Protein AF-A0A956JL01-F1 (afdb_monomer)

pLDDT: mean 85.84, std 12.38, range [35.41, 97.06]

Mean predicted aligned error: 5.12 Å

Radius of gyration: 12.65 Å; Cα contacts (8 Å, |Δi|>4): 184; chains: 1; bounding box: 35×26×33 Å

Nearest PDB structures (foldseek):
  5y4r-assembly1_D  TM=7.469E-01  e=5.386E-04  Pseudomonas aeruginosa PAO1
  4i86-assembly2_B  TM=7.605E-01  e=1.479E-03  Komagataeibacter xylinus
  1ywu-assembly1_A  TM=7.828E-01  e=2.387E-03  Pseudomonas aeruginosa PAO1
  9fnn-assembly1_A  TM=7.970E-01  e=3.853E-03  Escherichia coli
  6e4t-assembly1_A  TM=3.296E-01  e=1.025E+00  Rattus norvegicus

Sequence (96 aa):
MSTSLLANKLIDGVPHICEVNDLSRSGARLRRLGGPTRSEPWLELELMLPRRHDITRLAALVVYEDGDALGVRFVGMTEGQRAQLHRFTNERELGR

Secondary structure (DSSP, 8-state):
----EEEEEEETTEEEEEEEEEE-SSEEEEEE-SS-SSPPSEEEEEEE-TT---EEEEEEEEEEEETTEEEEEEES--HHHHHHHHHHHHHHHHT-

Solvent-accessible surface area (backbone atoms only — not comparable to full-atom values): 5501 Å² total; per-residue (Å²): 132,86,78,78,42,53,29,30,43,34,56,98,84,44,75,28,53,24,40,45,80,41,76,59,91,54,30,37,36,34,34,55,76,55,74,80,76,70,77,63,63,61,41,40,35,36,39,56,45,86,100,50,93,59,68,48,76,40,44,27,36,55,78,43,78,57,77,53,39,38,30,35,35,57,43,90,71,50,71,67,56,48,53,50,46,47,53,52,52,51,54,58,65,74,73,109

Foldseek 3Di:
DPDWWWKFWADVNDTFIWTFPADDLFWTKIFGPDDDQDDDQKIWMWGDQPPDPDTQIFIWGFPDHDGRITIITTDPDDPVSSVVSVVRVVVVVVVD

Structure (mmCIF, N/CA/C/O backbone):
data_AF-A0A956JL01-F1
#
_entry.id   AF-A0A956JL01-F1
#
loop_
_atom_site.group_PDB
_atom_site.id
_atom_site.type_symbol
_atom_site.label_atom_id
_atom_site.label_alt_id
_atom_site.label_comp_id
_atom_site.label_asym_id
_atom_site.label_entity_id
_atom_site.label_seq_id
_atom_site.pdbx_PDB_ins_code
_atom_site.Cartn_x
_atom_site.Cartn_y
_atom_site.Cartn_z
_atom_site.occupancy
_atom_site.B_iso_or_equiv
_atom_site.auth_seq_id
_atom_site.auth_comp_id
_atom_site.auth_asym_id
_atom_site.auth_atom_id
_atom_site.pdbx_PDB_model_num
ATOM 1 N N . MET A 1 1 ? -18.102 15.702 -2.820 1.00 35.41 1 MET A N 1
ATOM 2 C CA . MET A 1 1 ? -16.823 15.459 -3.523 1.00 35.41 1 MET A CA 1
ATOM 3 C C . MET A 1 1 ? -16.149 14.272 -2.857 1.00 35.41 1 MET A C 1
ATOM 5 O O . MET A 1 1 ? -15.890 14.338 -1.665 1.00 35.41 1 MET A O 1
ATOM 9 N N . SER A 1 2 ? -15.966 13.166 -3.577 1.00 44.69 2 SER A N 1
ATOM 10 C CA . SER A 1 2 ? -15.253 11.993 -3.058 1.00 44.69 2 SER A CA 1
ATOM 11 C C . SER A 1 2 ? -13.761 12.315 -3.046 1.00 44.69 2 SER A C 1
ATOM 13 O O . SER A 1 2 ? -13.155 12.376 -4.110 1.00 44.69 2 SER A O 1
ATOM 15 N N . THR A 1 3 ? -13.169 12.565 -1.879 1.00 56.69 3 THR A N 1
ATOM 16 C CA . THR A 1 3 ? -11.717 12.756 -1.778 1.00 56.69 3 THR A CA 1
ATOM 17 C C . THR A 1 3 ? -11.028 11.425 -2.070 1.00 56.69 3 THR A C 1
ATOM 19 O O . THR A 1 3 ? -11.144 10.473 -1.289 1.00 56.69 3 THR A O 1
ATOM 22 N N . SER A 1 4 ? -10.344 11.348 -3.210 1.00 71.56 4 SER A N 1
ATOM 23 C CA . SER A 1 4 ? -9.473 10.228 -3.551 1.00 71.56 4 SER A CA 1
ATOM 24 C C . SER A 1 4 ? -8.360 10.104 -2.513 1.00 71.56 4 SER A C 1
ATOM 26 O O . SER A 1 4 ? -7.720 11.090 -2.149 1.00 71.56 4 SER A O 1
ATOM 28 N N . LEU A 1 5 ? -8.160 8.895 -1.994 1.00 86.00 5 LEU A N 1
ATOM 29 C CA . LEU A 1 5 ? -7.085 8.604 -1.051 1.00 86.00 5 LEU A CA 1
ATOM 30 C C . LEU A 1 5 ? -5.795 8.381 -1.848 1.00 86.00 5 LEU A C 1
ATOM 32 O O . LEU A 1 5 ? -5.826 7.708 -2.874 1.00 86.00 5 LEU A O 1
ATOM 36 N N . LEU A 1 6 ? -4.676 8.933 -1.384 1.00 89.81 6 LEU A N 1
ATOM 37 C CA . LEU A 1 6 ? -3.368 8.733 -2.006 1.00 89.81 6 LEU A CA 1
ATOM 38 C C . LEU A 1 6 ? -2.524 7.766 -1.175 1.00 89.81 6 LEU A C 1
ATOM 40 O O . LEU A 1 6 ? -2.636 7.716 0.052 1.00 89.81 6 LEU A O 1
ATOM 44 N N . ALA A 1 7 ? -1.672 7.015 -1.862 1.00 92.31 7 ALA A N 1
ATOM 45 C CA . ALA A 1 7 ? -0.7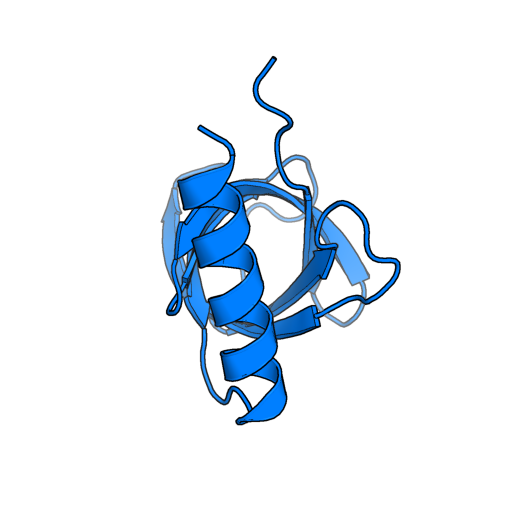01 6.111 -1.268 1.00 92.31 7 ALA A CA 1
ATOM 46 C C . ALA A 1 7 ? 0.638 6.227 -1.994 1.00 92.31 7 ALA A C 1
ATOM 48 O O . ALA A 1 7 ? 0.659 6.472 -3.201 1.00 92.31 7 ALA A O 1
ATOM 49 N N . ASN A 1 8 ? 1.743 5.974 -1.298 1.00 93.69 8 ASN A N 1
ATOM 50 C CA . ASN A 1 8 ? 3.020 5.728 -1.963 1.00 93.69 8 ASN A CA 1
ATOM 51 C C . ASN A 1 8 ? 3.244 4.223 -2.078 1.00 93.69 8 ASN A C 1
ATOM 53 O O . ASN A 1 8 ? 3.203 3.517 -1.075 1.00 93.69 8 ASN A O 1
ATOM 57 N N . LYS A 1 9 ? 3.522 3.742 -3.289 1.00 93.56 9 LYS A N 1
ATOM 58 C CA . LYS A 1 9 ? 4.177 2.453 -3.531 1.00 93.56 9 LYS A CA 1
ATOM 59 C C . LYS A 1 9 ? 5.682 2.679 -3.449 1.00 93.56 9 LYS A C 1
ATOM 61 O O . LYS A 1 9 ? 6.206 3.458 -4.239 1.00 93.56 9 LYS A O 1
ATOM 66 N N . LEU A 1 10 ? 6.368 2.006 -2.538 1.00 92.12 10 LEU A N 1
ATOM 67 C CA . LEU A 1 10 ? 7.823 2.065 -2.427 1.00 92.12 10 LEU A CA 1
ATOM 68 C C . LEU A 1 10 ? 8.447 0.963 -3.291 1.00 92.12 10 LEU A C 1
ATOM 70 O O . LEU A 1 10 ? 8.104 -0.210 -3.140 1.00 92.12 10 LEU A O 1
ATOM 74 N N . ILE A 1 11 ? 9.351 1.347 -4.189 1.00 87.56 11 ILE A N 1
ATOM 75 C CA . ILE A 1 11 ? 10.192 0.435 -4.977 1.00 87.56 11 ILE A CA 1
ATOM 76 C C . ILE A 1 11 ? 11.635 0.793 -4.656 1.00 87.56 11 ILE A C 1
ATOM 78 O O . ILE A 1 11 ? 12.025 1.938 -4.857 1.00 87.56 11 ILE A O 1
ATOM 82 N N . ASP A 1 12 ? 12.398 -0.146 -4.096 1.00 86.12 12 ASP A N 1
ATOM 83 C CA . ASP A 1 12 ? 13.780 0.089 -3.648 1.00 86.12 12 ASP A CA 1
ATOM 84 C C . ASP A 1 12 ? 13.923 1.337 -2.751 1.00 86.12 12 ASP A C 1
ATOM 86 O O . ASP A 1 12 ? 14.882 2.102 -2.834 1.00 86.12 12 ASP A O 1
ATOM 90 N N . GLY A 1 13 ? 12.916 1.580 -1.901 1.00 85.62 13 GLY A N 1
ATOM 91 C CA . GLY A 1 13 ? 12.844 2.748 -1.016 1.00 85.62 13 GLY A CA 1
ATOM 92 C C . GLY A 1 13 ? 12.410 4.056 -1.690 1.00 85.62 13 GLY A C 1
ATOM 93 O O . GLY A 1 13 ? 12.251 5.064 -1.002 1.00 85.62 13 GLY A O 1
ATOM 94 N N . VAL A 1 14 ? 12.172 4.061 -3.004 1.00 89.94 14 VAL A N 1
ATOM 95 C CA . VAL A 1 14 ? 11.713 5.232 -3.762 1.00 89.94 14 VAL A CA 1
ATOM 96 C C . VAL A 1 14 ? 10.179 5.270 -3.808 1.00 89.94 14 VAL A C 1
ATOM 98 O O . VAL A 1 14 ? 9.558 4.303 -4.261 1.00 89.94 14 VAL A O 1
ATOM 101 N N . PRO A 1 15 ? 9.529 6.360 -3.353 1.00 92.69 15 PRO A N 1
ATOM 102 C CA . PRO A 1 15 ? 8.075 6.462 -3.350 1.00 92.69 15 PRO A CA 1
ATOM 103 C C . PRO A 1 15 ? 7.518 6.811 -4.736 1.00 92.69 15 PRO A C 1
ATOM 105 O O . PRO A 1 15 ? 7.939 7.767 -5.386 1.00 92.69 15 PRO A O 1
ATOM 108 N N . HIS A 1 16 ? 6.488 6.075 -5.148 1.00 92.62 16 HIS A N 1
ATOM 109 C CA . HIS A 1 16 ? 5.707 6.317 -6.356 1.00 92.62 16 HIS A CA 1
ATOM 110 C C . HIS A 1 16 ? 4.229 6.486 -6.009 1.00 92.62 16 HIS A C 1
ATOM 112 O O . HIS A 1 16 ? 3.602 5.591 -5.434 1.00 92.62 16 HIS A O 1
ATOM 118 N N . ILE A 1 17 ? 3.659 7.634 -6.372 1.00 92.50 17 ILE A N 1
ATOM 119 C CA . ILE A 1 17 ? 2.294 7.995 -5.986 1.00 92.50 17 ILE A CA 1
ATOM 120 C C . ILE A 1 17 ? 1.272 7.124 -6.727 1.00 92.50 17 ILE A C 1
ATOM 122 O O . ILE A 1 17 ? 1.297 6.965 -7.951 1.00 92.50 17 ILE A O 1
ATOM 126 N N . CYS A 1 18 ? 0.327 6.608 -5.954 1.00 93.38 18 CYS A N 1
ATOM 127 C CA . CYS A 1 18 ? -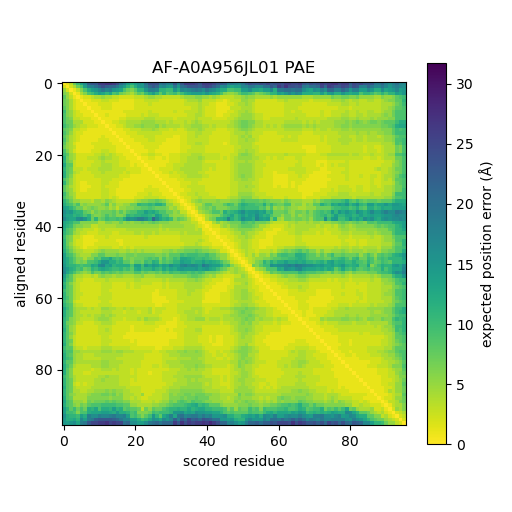0.840 5.875 -6.405 1.00 93.38 18 CYS A CA 1
ATOM 128 C C . CYS A 1 18 ? -2.112 6.510 -5.830 1.00 93.38 18 CYS A C 1
ATOM 130 O O . CYS A 1 18 ? -2.130 7.020 -4.710 1.00 93.38 18 CYS A O 1
ATOM 132 N N . GLU A 1 19 ? -3.198 6.427 -6.584 1.00 93.12 19 GLU A N 1
ATOM 133 C CA . GLU A 1 19 ? -4.549 6.651 -6.086 1.00 93.12 19 GLU A CA 1
ATOM 134 C C . GLU A 1 19 ? -5.117 5.337 -5.541 1.00 93.12 19 GLU A C 1
ATOM 136 O O . GLU A 1 19 ? -4.975 4.286 -6.162 1.00 93.12 19 GLU A O 1
ATOM 141 N N . VAL A 1 20 ? -5.763 5.383 -4.378 1.00 92.44 20 VAL A N 1
ATOM 142 C CA . VAL A 1 20 ? -6.464 4.249 -3.775 1.00 92.44 20 VAL A CA 1
ATOM 143 C C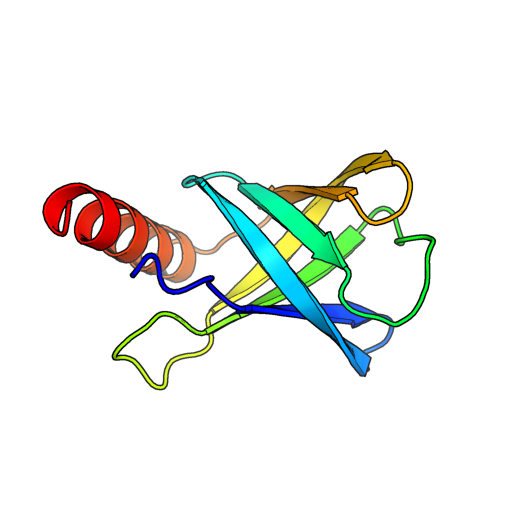 . VAL A 1 20 ? -7.934 4.319 -4.179 1.00 92.44 20 VAL A C 1
ATOM 145 O O . VAL A 1 20 ? -8.713 5.095 -3.618 1.00 92.44 20 VAL A O 1
ATOM 148 N N . ASN A 1 21 ? -8.304 3.485 -5.147 1.00 91.56 21 ASN A N 1
ATOM 149 C CA . ASN A 1 21 ? -9.663 3.397 -5.683 1.00 91.56 21 ASN A CA 1
ATOM 150 C C . ASN A 1 21 ? -10.594 2.631 -4.745 1.00 91.56 21 ASN A C 1
ATOM 152 O O . ASN A 1 21 ? -11.764 2.976 -4.605 1.00 91.56 21 ASN A O 1
ATOM 156 N N . ASP A 1 22 ? -10.063 1.585 -4.115 1.00 90.12 22 ASP A N 1
ATOM 157 C CA . ASP A 1 22 ? -10.779 0.765 -3.147 1.00 90.12 22 ASP A CA 1
ATOM 158 C C . ASP A 1 22 ? -9.824 0.333 -2.035 1.00 90.12 22 ASP A C 1
ATOM 160 O O . ASP A 1 22 ? -8.650 0.046 -2.288 1.00 90.12 22 ASP A O 1
ATOM 164 N N . LEU A 1 23 ? -10.317 0.305 -0.802 1.00 90.44 23 LEU A N 1
ATOM 165 C CA . LEU A 1 23 ? -9.545 -0.073 0.373 1.00 90.44 23 LEU A CA 1
ATOM 166 C C . LEU A 1 23 ? -10.390 -0.950 1.286 1.00 90.44 23 LEU A C 1
ATOM 168 O O . LEU A 1 23 ? -11.451 -0.549 1.755 1.00 90.44 23 LEU A O 1
ATOM 172 N N . SER A 1 24 ? -9.840 -2.110 1.617 1.00 91.38 24 SER A N 1
ATOM 173 C CA . SER A 1 24 ? -10.400 -3.054 2.574 1.00 91.38 24 SER A CA 1
ATOM 174 C C . SER A 1 24 ? -9.420 -3.299 3.721 1.00 91.38 24 SER A C 1
ATOM 176 O O . SER A 1 24 ? -8.284 -2.823 3.722 1.00 91.38 24 SER A O 1
ATOM 178 N N . ARG A 1 25 ? -9.830 -4.126 4.685 1.00 91.31 25 ARG A N 1
ATOM 179 C CA . ARG A 1 25 ? -8.971 -4.560 5.800 1.00 91.31 25 ARG A CA 1
ATOM 180 C C . ARG A 1 25 ? -7.822 -5.476 5.369 1.00 91.31 25 ARG A C 1
ATOM 182 O O . ARG A 1 25 ? -6.880 -5.661 6.131 1.00 91.31 25 ARG A O 1
ATOM 189 N N . SER A 1 26 ? -7.907 -6.084 4.187 1.00 94.06 26 SER A N 1
ATOM 190 C CA . SER A 1 26 ? -6.948 -7.090 3.713 1.00 94.06 26 SER A CA 1
ATOM 191 C C . SER A 1 26 ? -6.187 -6.682 2.460 1.00 94.06 26 SER A C 1
ATOM 193 O O . SER A 1 26 ? -5.303 -7.416 2.031 1.00 94.06 26 SER A O 1
ATOM 195 N N . GLY A 1 27 ? -6.526 -5.558 1.843 1.00 95.06 27 GLY A N 1
ATOM 196 C CA . GLY A 1 27 ? -5.920 -5.152 0.586 1.00 95.06 27 GLY A CA 1
ATOM 197 C C . GLY A 1 27 ? -6.534 -3.888 0.015 1.00 95.06 27 GLY A C 1
ATOM 198 O O . GLY A 1 27 ? -7.478 -3.3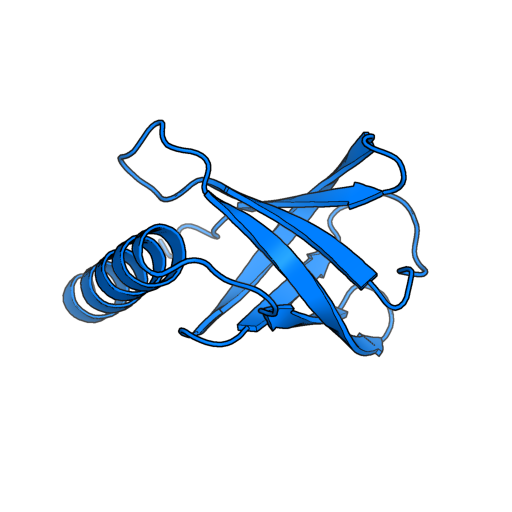28 0.578 1.00 95.06 27 GLY A O 1
ATOM 199 N N . ALA A 1 28 ? -6.007 -3.470 -1.126 1.00 94.75 28 ALA A N 1
ATOM 200 C CA . ALA A 1 28 ? -6.442 -2.274 -1.824 1.00 94.75 28 ALA A CA 1
ATOM 201 C C . ALA A 1 28 ? -6.411 -2.476 -3.338 1.00 94.75 28 ALA A C 1
ATOM 203 O O . ALA A 1 28 ? -5.612 -3.256 -3.865 1.00 94.75 28 ALA A O 1
ATOM 204 N N . ARG A 1 29 ? -7.251 -1.712 -4.034 1.00 95.00 29 ARG A N 1
ATOM 205 C CA . ARG A 1 29 ? -7.123 -1.475 -5.468 1.00 95.00 29 ARG A CA 1
ATOM 206 C C . ARG A 1 29 ? -6.539 -0.089 -5.672 1.00 95.00 29 ARG A C 1
ATOM 208 O O . ARG A 1 29 ? -7.101 0.907 -5.222 1.00 95.00 29 ARG A O 1
ATOM 215 N N . LEU A 1 30 ? -5.417 -0.049 -6.365 1.00 93.94 30 LEU A N 1
ATOM 216 C CA . LEU A 1 30 ? -4.643 1.143 -6.639 1.00 93.94 30 LEU A CA 1
ATOM 217 C C . LEU A 1 30 ? -4.691 1.466 -8.132 1.00 93.94 30 LEU A C 1
ATOM 219 O O . LEU A 1 30 ? -4.802 0.572 -8.975 1.00 93.94 30 LEU A O 1
ATOM 223 N N . ARG A 1 31 ? -4.560 2.749 -8.450 1.00 94.19 31 ARG A N 1
ATOM 224 C CA . ARG A 1 31 ? -4.249 3.248 -9.784 1.00 94.19 31 ARG A CA 1
ATOM 225 C C . ARG A 1 31 ? -2.942 4.020 -9.719 1.00 94.19 31 ARG A C 1
ATOM 227 O O . ARG A 1 31 ? -2.805 4.950 -8.928 1.00 94.19 31 ARG A O 1
ATOM 234 N N . ARG A 1 32 ? -1.973 3.633 -10.537 1.00 93.12 32 ARG A N 1
ATOM 235 C CA . ARG A 1 32 ? -0.689 4.331 -10.641 1.00 93.12 32 ARG A CA 1
ATOM 236 C C . ARG A 1 32 ? -0.925 5.713 -11.242 1.00 93.12 32 ARG A C 1
ATOM 238 O O . ARG A 1 32 ? -1.677 5.847 -12.204 1.00 93.12 32 ARG A O 1
ATOM 245 N N . LEU A 1 33 ? -0.309 6.737 -10.654 1.00 91.94 33 LEU A N 1
ATOM 246 C CA . LEU A 1 33 ? -0.318 8.094 -11.219 1.00 91.94 33 LEU A CA 1
ATOM 247 C C . LEU A 1 33 ? 0.978 8.408 -11.981 1.00 91.94 33 LEU A C 1
ATOM 249 O O . LEU A 1 33 ? 1.044 9.397 -12.703 1.00 91.94 33 LEU A O 1
ATOM 253 N N . GLY A 1 34 ? 1.998 7.565 -11.821 1.00 85.81 34 GLY A N 1
ATOM 254 C CA . GLY A 1 34 ? 3.283 7.635 -12.505 1.00 85.81 34 GLY A CA 1
ATOM 255 C C . GLY A 1 34 ? 4.274 6.618 -11.931 1.00 85.81 34 GLY A C 1
ATOM 256 O O . GLY A 1 34 ? 3.981 5.935 -10.947 1.00 85.81 34 GLY A O 1
ATOM 257 N N . GLY A 1 35 ? 5.461 6.532 -12.533 1.00 82.94 35 GLY A N 1
ATOM 258 C CA . GLY A 1 35 ? 6.516 5.597 -12.126 1.00 82.94 35 GLY A CA 1
ATOM 259 C C . GLY A 1 35 ? 6.492 4.262 -12.886 1.00 82.94 35 GLY A C 1
ATOM 260 O O . GLY A 1 35 ? 5.863 4.167 -13.940 1.00 82.94 35 GLY A O 1
ATOM 261 N N . PRO A 1 36 ? 7.202 3.232 -12.386 1.00 81.12 36 PRO A N 1
ATOM 262 C CA . PRO A 1 36 ? 7.343 1.951 -13.074 1.00 81.12 36 PRO A CA 1
ATOM 263 C C . PRO A 1 36 ? 6.000 1.247 -13.308 1.00 81.12 36 PRO A C 1
ATOM 265 O O . PRO A 1 36 ? 5.202 1.070 -12.376 1.00 81.12 36 PRO A O 1
ATOM 268 N N . THR A 1 37 ? 5.790 0.815 -14.556 1.00 76.75 37 THR A N 1
ATOM 269 C CA . THR A 1 37 ? 4.586 0.115 -15.036 1.00 76.75 37 THR A CA 1
ATOM 270 C C . THR A 1 37 ? 4.539 -1.356 -14.665 1.00 76.75 37 THR A C 1
ATOM 272 O O . THR A 1 37 ? 3.464 -1.935 -14.723 1.00 76.75 37 THR A O 1
ATOM 275 N N . ARG A 1 38 ? 5.662 -1.962 -14.272 1.00 74.56 38 ARG A N 1
ATOM 276 C CA . ARG A 1 38 ? 5.675 -3.273 -13.617 1.00 74.56 38 ARG A CA 1
ATOM 277 C C . ARG A 1 38 ? 5.909 -3.101 -12.129 1.00 74.56 38 ARG A C 1
ATOM 279 O O . ARG A 1 38 ? 6.748 -2.297 -11.721 1.00 74.56 38 ARG A O 1
ATOM 286 N N . SER A 1 39 ? 5.150 -3.831 -11.321 1.00 76.38 39 SER A N 1
ATOM 287 C CA . SER A 1 39 ? 5.456 -3.979 -9.901 1.00 76.38 39 SER A CA 1
ATOM 288 C C . SER A 1 39 ? 6.248 -5.262 -9.663 1.00 76.38 39 SER A C 1
ATOM 290 O O . SER A 1 39 ? 6.001 -6.283 -10.300 1.00 76.38 39 SER A O 1
ATOM 292 N N . GLU A 1 40 ? 7.150 -5.218 -8.688 1.00 85.75 40 GLU A N 1
ATOM 293 C CA . GLU A 1 40 ? 7.649 -6.434 -8.052 1.00 85.75 40 GLU A CA 1
ATOM 294 C C . GLU A 1 40 ? 6.489 -7.191 -7.376 1.00 85.75 40 GLU A C 1
ATOM 296 O O . GLU A 1 40 ? 5.499 -6.562 -6.974 1.00 85.75 40 GLU A O 1
ATOM 301 N N . PRO A 1 41 ? 6.583 -8.524 -7.203 1.00 89.00 41 PRO A N 1
ATOM 302 C CA . PRO A 1 41 ? 5.538 -9.307 -6.543 1.00 89.00 41 PRO A CA 1
ATOM 303 C C . PRO A 1 41 ? 5.256 -8.832 -5.114 1.00 89.00 41 PRO A C 1
ATOM 305 O O . PRO A 1 41 ? 4.138 -8.976 -4.625 1.00 89.00 41 PRO A O 1
ATOM 308 N N . TRP A 1 42 ? 6.259 -8.244 -4.462 1.00 91.06 42 TRP A N 1
ATOM 309 C CA . TRP A 1 42 ? 6.183 -7.688 -3.118 1.00 91.06 42 TRP A CA 1
ATOM 310 C C . TRP A 1 42 ? 6.536 -6.211 -3.152 1.00 91.06 42 TRP A C 1
ATOM 312 O O . TRP A 1 42 ? 7.453 -5.799 -3.857 1.00 91.06 42 TRP A O 1
ATOM 322 N N . LEU A 1 43 ? 5.818 -5.419 -2.369 1.00 92.25 43 LEU A N 1
ATOM 323 C CA . LEU A 1 43 ? 6.056 -3.988 -2.256 1.00 92.25 43 LEU A CA 1
ATOM 324 C C . LEU A 1 43 ? 5.665 -3.485 -0.869 1.00 92.25 43 LEU A C 1
ATOM 326 O O . LEU A 1 43 ? 4.889 -4.123 -0.152 1.00 92.25 43 LEU A O 1
ATOM 330 N N . GLU A 1 44 ? 6.174 -2.313 -0.508 1.00 94.00 44 GLU A N 1
ATOM 331 C CA . GLU A 1 44 ? 5.681 -1.573 0.648 1.00 94.00 44 GLU A CA 1
ATOM 332 C C . GLU A 1 44 ? 4.727 -0.468 0.189 1.00 94.00 44 GLU A C 1
ATOM 334 O O . GLU A 1 44 ? 4.948 0.203 -0.823 1.00 94.00 44 GLU A O 1
ATOM 339 N N . LEU A 1 45 ? 3.651 -0.281 0.947 1.00 93.94 45 LEU A N 1
ATOM 340 C CA . LEU A 1 45 ? 2.688 0.794 0.756 1.00 93.94 45 LEU A CA 1
ATOM 341 C C . LEU A 1 45 ? 2.685 1.711 1.952 1.00 93.94 45 LEU A C 1
ATOM 343 O O . LEU A 1 45 ? 2.527 1.259 3.080 1.00 93.94 45 LEU A O 1
ATOM 347 N N . GLU A 1 46 ? 2.758 3.003 1.692 1.00 93.69 46 GLU A N 1
ATO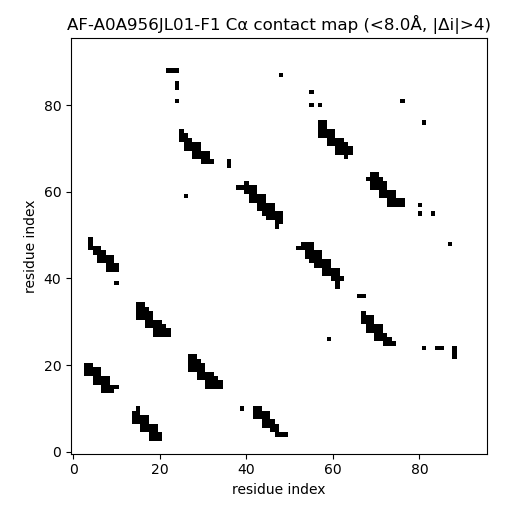M 348 C CA . GLU A 1 46 ? 2.489 4.031 2.681 1.00 93.69 46 GLU A CA 1
ATOM 349 C C . GLU A 1 46 ? 1.114 4.618 2.425 1.00 93.69 46 GLU A C 1
ATOM 351 O O . GLU A 1 46 ? 0.865 5.246 1.394 1.00 93.69 46 GLU A O 1
ATOM 356 N N . LEU A 1 47 ? 0.215 4.407 3.378 1.00 88.94 47 LEU A N 1
ATOM 357 C CA . LEU A 1 47 ? -1.112 4.996 3.384 1.00 88.94 47 LEU A CA 1
ATOM 358 C C . LEU A 1 47 ? -1.099 6.214 4.300 1.00 88.94 47 LEU A C 1
ATOM 360 O O . LEU A 1 47 ? -0.836 6.092 5.498 1.00 88.94 47 LEU A O 1
ATOM 364 N N . MET A 1 48 ? -1.425 7.380 3.744 1.00 81.25 48 MET A N 1
ATOM 365 C CA . MET A 1 48 ? -1.701 8.569 4.541 1.00 81.25 48 MET A CA 1
ATOM 366 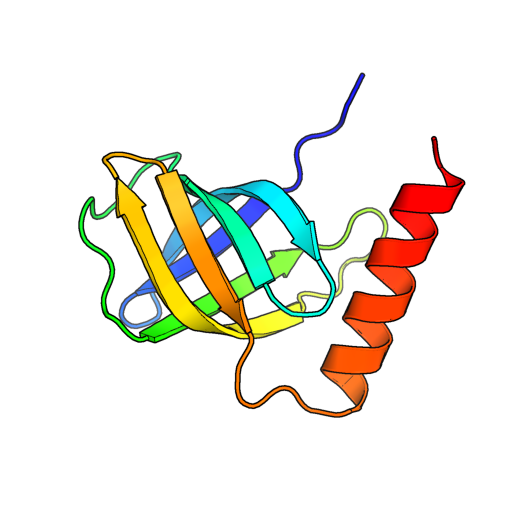C C . MET A 1 48 ? -3.201 8.647 4.793 1.00 81.25 48 MET A C 1
ATOM 368 O O . MET A 1 48 ? -3.984 8.926 3.885 1.00 81.25 48 MET A O 1
ATOM 372 N N . LEU A 1 49 ? -3.612 8.377 6.027 1.00 72.81 49 LEU A N 1
ATOM 373 C CA . LEU A 1 49 ? -5.026 8.373 6.380 1.00 72.81 49 LEU A CA 1
ATOM 374 C C . LEU A 1 49 ? -5.511 9.825 6.574 1.00 72.81 49 LEU A C 1
ATOM 376 O O . LEU A 1 49 ? -4.892 10.574 7.330 1.00 72.81 49 LEU A O 1
ATOM 380 N N . PRO A 1 50 ? -6.606 10.251 5.915 1.00 68.38 50 PRO A N 1
ATOM 381 C CA . PRO A 1 50 ? -7.208 11.562 6.094 1.00 68.38 50 PRO A CA 1
ATOM 382 C C . PRO A 1 50 ? -7.351 11.954 7.564 1.00 68.38 50 PRO A C 1
ATOM 384 O O . PRO A 1 50 ? -7.737 11.139 8.397 1.00 68.38 50 PRO A O 1
ATOM 387 N N . ARG A 1 51 ? -7.103 13.236 7.860 1.00 65.75 51 ARG A N 1
ATOM 388 C CA . ARG A 1 51 ? -7.221 13.833 9.206 1.00 65.75 51 ARG A CA 1
ATOM 389 C C . ARG A 1 51 ? -6.215 13.307 10.234 1.00 65.75 51 ARG A C 1
ATOM 391 O O . ARG A 1 51 ? -6.328 13.650 11.408 1.00 65.75 51 ARG A O 1
ATOM 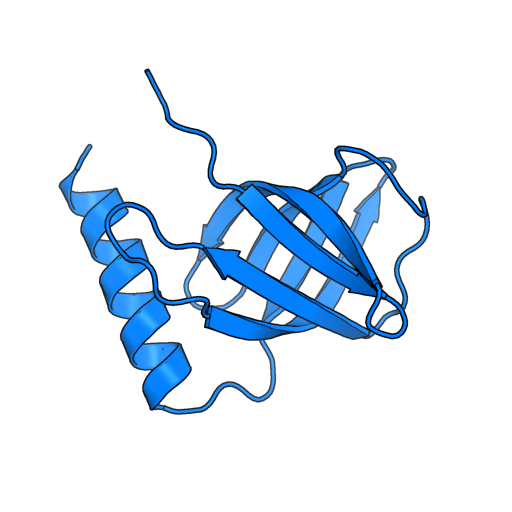398 N N . ARG A 1 52 ? -5.217 12.529 9.807 1.00 66.25 52 ARG A N 1
ATOM 399 C CA . ARG A 1 52 ? -4.059 12.166 10.623 1.00 66.25 52 ARG A CA 1
ATOM 400 C C . ARG A 1 52 ? -2.768 12.446 9.870 1.00 66.25 52 ARG A C 1
ATOM 402 O O . ARG A 1 52 ? -2.707 12.332 8.652 1.00 66.25 52 ARG A O 1
ATOM 409 N N . HIS A 1 53 ? -1.735 12.795 10.625 1.00 69.56 53 HIS A N 1
ATOM 410 C CA . HIS A 1 53 ? -0.368 12.895 10.115 1.00 69.56 53 HIS A CA 1
ATOM 411 C C . HIS A 1 53 ? 0.375 11.548 10.197 1.00 69.56 53 HIS A C 1
ATOM 413 O O . HIS A 1 53 ? 1.554 11.474 9.866 1.00 69.56 53 HIS A O 1
ATOM 419 N N . ASP A 1 54 ? -0.317 10.484 10.618 1.00 74.12 54 ASP A N 1
ATOM 420 C CA . ASP A 1 54 ? 0.257 9.153 10.784 1.00 74.12 54 ASP A CA 1
ATOM 421 C C . ASP A 1 54 ? 0.289 8.416 9.442 1.00 74.12 54 ASP A C 1
ATOM 423 O O . ASP A 1 54 ? -0.754 8.141 8.838 1.00 74.12 54 ASP A O 1
ATOM 427 N N . ILE A 1 55 ? 1.492 8.051 9.002 1.00 84.38 55 ILE A N 1
ATOM 428 C CA . ILE A 1 55 ? 1.705 7.187 7.841 1.00 84.38 55 ILE A CA 1
ATOM 429 C C . ILE A 1 55 ? 1.617 5.732 8.302 1.00 84.38 55 ILE A C 1
ATOM 431 O O . ILE A 1 55 ? 2.399 5.285 9.141 1.00 84.38 55 ILE A O 1
ATOM 435 N N . THR A 1 56 ? 0.685 4.963 7.737 1.00 87.75 56 THR A N 1
ATOM 436 C CA . THR A 1 56 ? 0.673 3.507 7.912 1.00 87.75 56 THR A CA 1
ATOM 437 C C . THR A 1 56 ? 1.484 2.868 6.796 1.00 87.75 56 THR A C 1
ATOM 439 O O . THR A 1 56 ? 1.037 2.842 5.650 1.00 87.75 56 THR A O 1
ATOM 442 N N . ARG A 1 57 ? 2.657 2.319 7.126 1.00 91.75 57 ARG A N 1
ATOM 443 C CA . ARG A 1 57 ? 3.431 1.492 6.192 1.00 91.75 57 ARG A CA 1
ATOM 444 C C . ARG A 1 57 ? 2.970 0.037 6.280 1.00 91.75 57 ARG A C 1
ATOM 446 O O . ARG A 1 57 ? 2.889 -0.500 7.382 1.00 91.75 57 ARG A O 1
ATOM 453 N N . LEU A 1 58 ? 2.645 -0.587 5.152 1.00 93.69 58 LEU A N 1
ATOM 454 C CA . LEU A 1 58 ? 2.153 -1.961 5.044 1.00 93.69 58 LEU A CA 1
ATOM 455 C C . LEU A 1 58 ? 2.977 -2.728 4.011 1.00 93.69 58 LEU A C 1
ATOM 457 O O . LEU A 1 58 ? 3.165 -2.245 2.897 1.00 93.69 58 LEU A O 1
ATOM 461 N N . ALA A 1 59 ? 3.394 -3.947 4.343 1.00 94.88 59 ALA A N 1
ATOM 462 C CA . ALA A 1 59 ? 3.871 -4.883 3.333 1.00 94.88 59 ALA A CA 1
ATOM 463 C C . ALA A 1 59 ? 2.677 -5.419 2.529 1.00 94.88 59 ALA A C 1
ATOM 465 O O . ALA A 1 59 ? 1.609 -5.715 3.084 1.00 94.88 59 ALA A O 1
ATOM 466 N N . ALA A 1 60 ? 2.853 -5.547 1.219 1.00 95.56 60 ALA A N 1
ATOM 467 C CA . ALA A 1 60 ? 1.814 -5.976 0.301 1.00 95.56 60 ALA A CA 1
ATOM 468 C C . ALA A 1 60 ? 2.355 -6.936 -0.762 1.00 95.56 60 ALA A C 1
ATOM 470 O O . ALA A 1 60 ? 3.443 -6.751 -1.300 1.00 95.56 60 ALA A O 1
ATOM 471 N N . LEU A 1 61 ? 1.542 -7.938 -1.083 1.00 96.75 61 LEU A N 1
ATOM 472 C CA . LEU A 1 61 ? 1.715 -8.809 -2.235 1.00 96.75 61 LEU A CA 1
ATOM 473 C C . LEU A 1 61 ? 0.861 -8.278 -3.388 1.00 96.75 61 LEU A C 1
ATOM 475 O O . LEU A 1 61 ? -0.326 -7.999 -3.200 1.00 96.75 61 LEU A O 1
ATOM 479 N N . VAL A 1 62 ? 1.432 -8.179 -4.582 1.00 95.44 62 VAL A N 1
ATOM 480 C CA . VAL A 1 62 ? 0.681 -7.904 -5.807 1.00 95.44 62 VAL A CA 1
ATOM 481 C C . VAL A 1 62 ? -0.103 -9.151 -6.200 1.00 95.44 62 VAL A C 1
ATOM 483 O O . VAL A 1 62 ? 0.463 -10.223 -6.390 1.00 95.44 62 VAL A O 1
ATOM 486 N N . VAL A 1 63 ? -1.423 -9.013 -6.307 1.00 96.69 63 VAL A N 1
ATOM 487 C CA . VAL A 1 63 ? -2.340 -10.114 -6.656 1.00 96.69 63 VAL A CA 1
ATOM 488 C C . VAL A 1 63 ? -3.058 -9.890 -7.984 1.00 96.69 63 VAL A C 1
ATOM 490 O O . VAL A 1 63 ? -3.700 -10.801 -8.498 1.00 96.69 63 VAL A O 1
ATOM 493 N N . TYR A 1 64 ? -2.971 -8.679 -8.529 1.00 94.25 64 TYR A N 1
ATOM 494 C CA . TYR A 1 64 ? -3.538 -8.302 -9.817 1.00 94.25 64 TYR A CA 1
ATOM 495 C C . TYR A 1 64 ? -2.751 -7.130 -10.395 1.00 94.25 64 TYR A C 1
ATOM 497 O O . TYR A 1 64 ? -2.429 -6.192 -9.665 1.00 94.25 64 TYR A O 1
ATOM 505 N N . GLU A 1 65 ? -2.505 -7.142 -11.698 1.00 94.19 65 GLU A N 1
ATOM 506 C CA . GLU A 1 65 ? -1.866 -6.039 -12.404 1.00 94.19 65 GLU A CA 1
ATOM 507 C C . GLU A 1 65 ? -2.375 -5.974 -13.846 1.00 94.19 65 GLU A C 1
ATOM 509 O O . GLU A 1 65 ? -2.361 -6.980 -14.552 1.00 94.19 65 GLU A O 1
ATOM 514 N N . ASP A 1 66 ? -2.826 -4.792 -14.265 1.00 92.50 66 ASP A N 1
ATOM 515 C CA . ASP A 1 66 ? -3.291 -4.522 -15.627 1.00 92.50 66 ASP A CA 1
ATOM 516 C C . ASP A 1 66 ? -3.136 -3.028 -15.951 1.00 92.50 66 ASP A C 1
ATOM 518 O O . ASP A 1 66 ? -3.855 -2.182 -15.411 1.00 92.50 66 ASP A O 1
ATOM 522 N N . GLY A 1 67 ? -2.152 -2.690 -16.789 1.00 91.31 67 GLY A N 1
ATOM 523 C CA . GLY A 1 67 ? -1.786 -1.303 -17.089 1.00 91.31 67 GLY A CA 1
ATOM 524 C C . GLY A 1 67 ? -1.462 -0.501 -15.821 1.00 91.31 67 GLY A C 1
ATOM 525 O O . GLY A 1 67 ? -0.528 -0.818 -15.082 1.00 91.31 67 GLY A O 1
ATOM 526 N N . ASP A 1 68 ? -2.255 0.537 -15.550 1.00 93.44 68 ASP A N 1
ATOM 527 C CA . ASP A 1 68 ? -2.113 1.364 -14.345 1.00 93.44 68 ASP A CA 1
ATOM 528 C C . ASP A 1 68 ? -2.869 0.810 -13.131 1.00 93.44 68 ASP A C 1
ATOM 530 O O . ASP A 1 68 ? -2.689 1.307 -12.016 1.00 93.44 68 ASP A O 1
ATOM 534 N N . ALA A 1 69 ? -3.721 -0.199 -13.319 1.00 93.81 69 ALA A N 1
ATOM 535 C CA . ALA A 1 69 ? -4.478 -0.813 -12.241 1.00 93.81 69 ALA A CA 1
ATOM 536 C C . ALA A 1 69 ? -3.632 -1.860 -11.510 1.00 93.81 69 ALA A C 1
ATOM 538 O O . ALA A 1 69 ? -3.039 -2.753 -12.114 1.00 93.81 69 ALA A O 1
ATOM 539 N N . LEU A 1 70 ? -3.627 -1.775 -10.183 1.00 95.25 70 LEU A N 1
ATOM 540 C CA . LEU A 1 70 ? -2.847 -2.648 -9.317 1.00 95.25 70 LEU A CA 1
ATOM 541 C C . LEU A 1 70 ? -3.711 -3.124 -8.147 1.00 95.25 70 LEU A C 1
ATOM 543 O O . LEU A 1 70 ? -4.264 -2.319 -7.404 1.00 95.25 70 LEU A O 1
ATOM 547 N N . GLY A 1 71 ? -3.838 -4.435 -7.978 1.00 95.81 71 GLY A N 1
ATOM 548 C CA . GLY A 1 71 ? -4.477 -5.047 -6.818 1.00 95.81 71 GLY A CA 1
ATOM 549 C C . GLY A 1 71 ? -3.425 -5.596 -5.870 1.00 95.81 71 GLY A C 1
ATOM 550 O O . GLY A 1 71 ? -2.536 -6.342 -6.282 1.00 95.81 71 GLY A O 1
ATOM 551 N N . VAL A 1 72 ? -3.539 -5.243 -4.593 1.00 96.44 72 VAL A N 1
ATOM 552 C CA . VAL A 1 72 ? -2.595 -5.663 -3.555 1.00 96.44 72 VAL A CA 1
ATOM 553 C C . VAL A 1 72 ? -3.309 -6.324 -2.386 1.00 96.44 72 VAL A C 1
ATOM 555 O O . VAL A 1 72 ? -4.405 -5.918 -1.996 1.00 96.44 72 VAL A O 1
ATOM 558 N N . ARG A 1 73 ? -2.651 -7.314 -1.785 1.00 97.06 73 ARG A N 1
ATOM 559 C CA . ARG A 1 73 ? -3.054 -7.947 -0.531 1.00 97.06 73 ARG A CA 1
ATOM 560 C C . ARG A 1 73 ? -2.057 -7.591 0.560 1.00 97.06 73 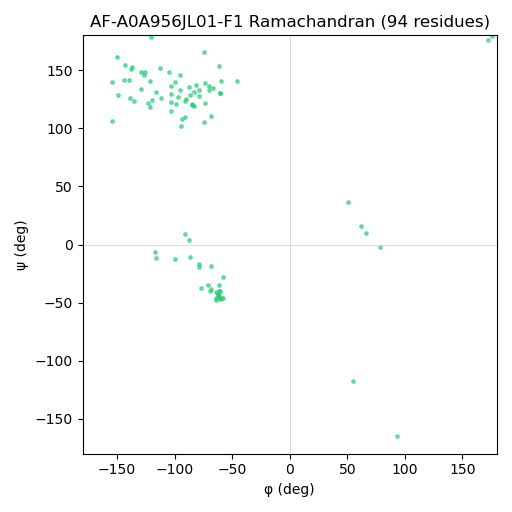ARG A C 1
ATOM 562 O O . ARG A 1 73 ? -0.867 -7.835 0.405 1.00 97.06 73 ARG A O 1
ATOM 569 N N . PHE A 1 74 ? -2.543 -7.053 1.671 1.00 96.06 74 PHE A N 1
ATOM 570 C CA . PHE A 1 74 ? -1.711 -6.755 2.830 1.00 96.06 74 PHE A CA 1
ATOM 571 C C . PHE A 1 74 ? -1.259 -8.049 3.508 1.00 96.06 74 PHE A C 1
ATOM 573 O O . PHE A 1 74 ? -2.043 -8.982 3.703 1.00 96.06 74 PHE A O 1
ATOM 580 N N . VAL A 1 75 ? 0.015 -8.093 3.878 1.00 95.62 75 VAL A N 1
ATOM 581 C CA . VAL A 1 75 ? 0.697 -9.267 4.433 1.00 95.62 75 VAL A CA 1
ATOM 582 C C . VAL A 1 75 ? 1.572 -8.837 5.603 1.00 95.62 75 VAL A C 1
ATOM 584 O O . VAL A 1 75 ? 1.976 -7.683 5.692 1.00 95.62 75 VAL A O 1
ATOM 587 N N . GLY A 1 76 ? 1.811 -9.742 6.553 1.00 94.12 76 GLY A N 1
ATOM 588 C CA . GLY A 1 76 ? 2.712 -9.472 7.680 1.00 94.12 76 GLY A CA 1
ATOM 589 C C . GLY A 1 76 ? 2.297 -8.318 8.603 1.00 94.12 76 GLY A C 1
ATOM 590 O O . GLY A 1 76 ? 3.124 -7.850 9.377 1.00 94.12 76 GLY A O 1
ATOM 591 N N . MET A 1 77 ? 1.043 -7.847 8.543 1.00 93.94 77 MET A N 1
ATOM 592 C CA . MET A 1 77 ? 0.608 -6.719 9.374 1.00 93.94 77 MET A CA 1
ATOM 593 C C . MET A 1 77 ? 0.771 -7.038 10.864 1.00 93.94 77 MET A C 1
ATOM 595 O O . MET A 1 77 ? 0.452 -8.145 11.307 1.00 93.94 77 MET A O 1
ATOM 599 N N . THR A 1 78 ? 1.194 -6.051 11.643 1.00 93.69 78 THR A N 1
ATOM 600 C CA . THR A 1 78 ? 1.143 -6.073 13.105 1.00 93.69 78 THR A CA 1
ATOM 601 C C . THR A 1 78 ? -0.291 -5.861 13.591 1.00 93.69 78 THR A C 1
ATOM 603 O O . THR A 1 78 ? -1.178 -5.434 12.844 1.00 93.69 78 THR A O 1
ATOM 606 N N . GLU A 1 79 ? -0.547 -6.152 14.864 1.00 92.38 79 GLU A N 1
ATOM 607 C CA . GLU A 1 79 ? -1.847 -5.868 15.478 1.00 92.38 79 GLU A CA 1
ATOM 608 C C . GLU A 1 79 ? -2.176 -4.366 15.461 1.00 92.38 79 GLU A C 1
ATOM 610 O O . GLU A 1 79 ? -3.293 -3.986 15.114 1.00 92.38 79 GLU A O 1
ATOM 615 N N . GLY A 1 80 ? -1.185 -3.506 15.718 1.00 89.62 80 GLY A N 1
ATOM 616 C CA . GLY A 1 80 ? -1.343 -2.051 15.645 1.00 89.62 80 GLY A CA 1
ATOM 617 C C . GLY A 1 80 ? -1.731 -1.563 14.246 1.00 89.62 80 GLY A C 1
ATOM 618 O O . GLY A 1 80 ? -2.670 -0.777 14.110 1.00 89.62 80 GLY A O 1
ATOM 619 N N . GLN A 1 81 ? -1.080 -2.085 13.200 1.00 90.19 81 GLN A N 1
ATOM 620 C CA . GLN A 1 81 ? -1.424 -1.783 11.804 1.00 90.19 81 GLN A CA 1
ATOM 621 C C . GLN A 1 81 ? -2.844 -2.251 11.458 1.00 90.19 81 GLN A C 1
ATOM 623 O O . GLN A 1 81 ? -3.610 -1.495 10.859 1.00 90.19 81 GLN A O 1
ATOM 628 N N . ARG A 1 82 ? -3.232 -3.462 11.887 1.00 91.31 82 ARG A N 1
ATOM 629 C CA . ARG A 1 82 ? -4.602 -3.973 11.709 1.00 91.31 82 ARG A CA 1
ATOM 630 C C . ARG A 1 82 ? -5.633 -3.082 12.395 1.00 91.31 82 ARG A C 1
ATOM 632 O O . ARG A 1 82 ? -6.637 -2.736 11.777 1.00 91.31 82 ARG A O 1
ATOM 639 N N . ALA A 1 83 ? -5.385 -2.682 13.641 1.00 88.94 83 ALA A N 1
ATOM 640 C CA . ALA A 1 83 ? -6.280 -1.810 14.394 1.00 88.94 83 ALA A CA 1
ATOM 641 C C . ALA A 1 83 ? -6.408 -0.421 13.749 1.00 88.94 83 ALA A C 1
ATOM 643 O O . ALA A 1 83 ? -7.508 0.128 13.668 1.00 88.94 83 ALA A O 1
ATOM 644 N N . GLN A 1 84 ? -5.303 0.144 13.253 1.00 86.19 84 GLN A N 1
ATOM 645 C CA . GLN A 1 84 ? -5.307 1.431 12.558 1.00 86.19 84 GLN A CA 1
ATOM 646 C C . GLN A 1 84 ? -6.107 1.371 11.253 1.00 86.19 84 GLN A C 1
ATOM 648 O O . GLN A 1 84 ? -6.985 2.210 11.047 1.00 86.19 84 GLN A O 1
ATOM 653 N N . LEU A 1 85 ? -5.869 0.352 10.422 1.00 87.44 85 LEU A N 1
ATOM 654 C CA . LEU A 1 85 ? -6.602 0.147 9.174 1.00 87.44 85 LEU A CA 1
ATOM 655 C C . LEU A 1 85 ? -8.096 -0.100 9.426 1.00 87.44 85 LEU A C 1
ATOM 657 O O . LEU A 1 85 ? -8.932 0.485 8.747 1.00 87.44 85 LEU A O 1
ATOM 661 N N . HIS A 1 86 ? -8.435 -0.904 10.439 1.00 87.88 86 HIS A N 1
ATOM 662 C CA . HIS A 1 86 ? -9.818 -1.179 10.830 1.00 87.88 86 HIS A CA 1
ATOM 663 C C . HIS A 1 86 ? -10.573 0.091 11.240 1.00 87.88 86 HIS A C 1
ATOM 665 O O . HIS A 1 86 ? -11.694 0.321 10.785 1.00 87.88 86 HIS A O 1
ATOM 671 N N . ARG A 1 87 ? -9.963 0.937 12.085 1.00 83.00 87 ARG A N 1
ATOM 672 C CA . ARG A 1 87 ? -10.555 2.232 12.456 1.00 83.00 87 ARG A CA 1
ATOM 673 C C . ARG A 1 87 ? -10.810 3.088 11.221 1.00 83.00 87 ARG A C 1
ATOM 675 O O . ARG A 1 87 ? -11.910 3.603 11.059 1.00 83.00 87 ARG A O 1
ATOM 682 N N . PHE A 1 88 ? -9.833 3.162 10.322 1.00 80.81 88 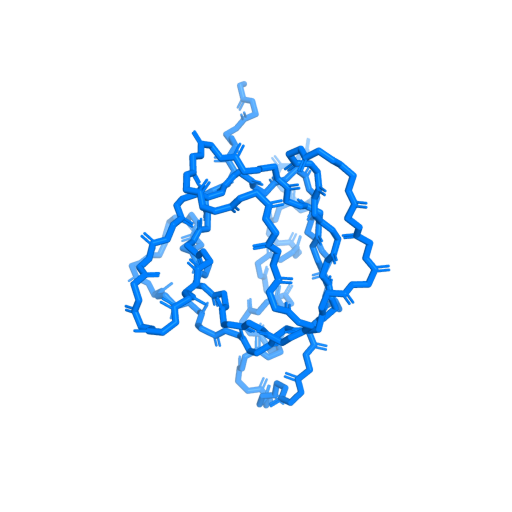PHE A N 1
ATOM 683 C CA . PHE A 1 88 ? -9.951 3.970 9.118 1.00 80.81 88 PHE A CA 1
ATOM 684 C C . PHE A 1 88 ? -11.054 3.504 8.164 1.00 80.81 88 PHE A C 1
ATOM 686 O O . PHE A 1 88 ? -11.836 4.324 7.683 1.00 80.81 88 PHE A O 1
ATOM 693 N N . THR A 1 89 ? -11.141 2.198 7.888 1.00 81.94 89 THR A N 1
ATOM 694 C CA . THR A 1 89 ? -12.188 1.668 7.003 1.00 81.94 89 THR A CA 1
ATOM 695 C C . THR A 1 89 ? -13.579 1.946 7.571 1.00 81.94 89 THR A C 1
ATOM 697 O O . THR A 1 89 ? -14.457 2.372 6.828 1.00 81.94 89 THR A O 1
ATOM 700 N N . ASN A 1 90 ? -13.752 1.819 8.891 1.00 81.62 90 ASN A N 1
ATOM 701 C CA . ASN A 1 90 ? -15.034 2.085 9.544 1.00 81.62 90 ASN A CA 1
ATOM 702 C C . ASN A 1 90 ? -15.396 3.582 9.523 1.00 81.62 90 ASN A C 1
ATOM 704 O O . ASN A 1 90 ? -16.545 3.936 9.279 1.00 81.62 90 ASN A O 1
ATOM 708 N N . GLU A 1 91 ? -14.430 4.482 9.738 1.00 75.69 91 GLU A N 1
ATOM 709 C CA . GLU A 1 91 ? -14.658 5.933 9.640 1.00 75.69 91 GLU A CA 1
ATOM 710 C C . GLU A 1 91 ? -15.098 6.358 8.227 1.00 75.69 91 GLU A C 1
ATOM 712 O O . GLU A 1 91 ? -15.930 7.254 8.087 1.00 75.69 91 GLU A O 1
ATOM 717 N N . ARG A 1 92 ? -14.585 5.707 7.170 1.00 71.25 92 ARG A N 1
ATOM 718 C CA . ARG A 1 92 ? -15.038 5.965 5.789 1.00 71.25 92 ARG A CA 1
ATOM 719 C C . ARG A 1 92 ? -16.441 5.439 5.509 1.00 71.25 92 ARG A C 1
ATOM 721 O O . ARG A 1 92 ? -17.144 6.060 4.717 1.00 71.25 92 ARG A O 1
ATOM 728 N N . GLU A 1 93 ? -16.826 4.313 6.103 1.00 64.88 93 GLU A N 1
ATOM 729 C CA . GLU A 1 93 ? -18.182 3.763 5.977 1.00 64.88 93 GLU A CA 1
ATOM 730 C C . GLU A 1 93 ? -19.214 4.651 6.684 1.00 64.88 93 GLU A C 1
ATOM 732 O O . GLU A 1 93 ? -20.290 4.872 6.143 1.00 64.88 93 GLU A O 1
ATOM 737 N N . LEU A 1 94 ? -18.863 5.216 7.846 1.00 57.97 94 LEU A N 1
ATOM 738 C CA . LEU A 1 94 ? -19.735 6.088 8.647 1.00 57.97 94 LEU A CA 1
ATOM 739 C C . LEU A 1 94 ? -19.842 7.532 8.126 1.00 57.97 94 LEU A C 1
ATOM 741 O O . LEU A 1 94 ? -20.744 8.263 8.523 1.00 57.97 94 LEU A O 1
ATOM 745 N N . GLY A 1 95 ? -18.896 7.972 7.294 1.00 54.62 95 GLY A N 1
ATOM 746 C CA . GLY A 1 95 ? -18.876 9.309 6.689 1.00 54.62 95 GLY A CA 1
ATOM 747 C C . GLY A 1 95 ? -19.579 9.412 5.329 1.00 54.62 95 GLY A C 1
ATOM 748 O O . GLY A 1 95 ? -19.399 10.426 4.650 1.00 54.62 95 GLY A O 1
ATOM 749 N N . ARG A 1 96 ? -20.297 8.364 4.909 1.00 47.62 96 ARG A N 1
ATOM 750 C CA . ARG A 1 96 ? -21.172 8.329 3.726 1.00 47.62 96 ARG A CA 1
ATOM 751 C C . ARG A 1 96 ? -22.629 8.430 4.152 1.00 47.62 96 ARG A C 1
ATOM 753 O O . ARG A 1 96 ? -23.392 9.021 3.361 1.00 47.62 96 ARG A O 1
#